Protein AF-A0A5T8GCL5-F1 (afdb_monomer_lite)

Secondary structure (DSSP, 8-state):
--TT--HHHHHHHHHHHHHHHHHHHHHHHT--HHHHHHHHHHHHHHHHHHHHHHIIIIIHHHHHHHHHHHHHHTT-TT--PPP--SSTTGGGHHHHHHHHHHHHHHHHT-

Organism: Salmonella enterica (NCBI:txid28901)

Foldseek 3Di:
DCVDDDPLNVVVVVLVVVLVVVLVVCVVPPVDDVVSVVVVVVSVVVVVVVNVCCVPPPVVLQVVVVVLVVVLVVVPLVDQDPQDDPDPSSVVRVVSNVVSVVVVVVVVVD

Structure (mmCIF, N/CA/C/O backbone):
data_AF-A0A5T8GCL5-F1
#
_entry.id   AF-A0A5T8GCL5-F1
#
loop_
_atom_site.group_PDB
_atom_site.id
_atom_site.type_symbol
_atom_site.label_atom_id
_atom_site.label_alt_id
_atom_site.label_comp_id
_atom_site.label_asym_id
_atom_site.label_entity_id
_atom_site.label_seq_id
_atom_site.pdbx_PDB_ins_code
_atom_site.Cartn_x
_atom_site.Cartn_y
_atom_site.Cartn_z
_atom_site.occupancy
_atom_site.B_iso_or_equiv
_atom_site.auth_seq_id
_atom_site.auth_comp_id
_atom_site.auth_asym_id
_atom_site.auth_atom_id
_atom_site.pdbx_PDB_model_num
ATOM 1 N N . MET A 1 1 ? -17.759 -9.839 -8.609 1.00 42.47 1 MET A N 1
ATOM 2 C CA . MET A 1 1 ? -17.729 -10.803 -7.485 1.00 42.47 1 MET A CA 1
ATOM 3 C C . MET A 1 1 ? -16.270 -11.100 -7.098 1.00 42.47 1 MET A C 1
ATOM 5 O O . MET A 1 1 ? -15.782 -12.191 -7.332 1.00 42.47 1 MET A O 1
ATOM 9 N N . LEU A 1 2 ? -15.550 -10.120 -6.532 1.00 44.41 2 LEU A N 1
ATOM 10 C CA . LEU A 1 2 ? -14.163 -10.253 -6.030 1.00 44.41 2 LEU A CA 1
ATOM 11 C C . LEU A 1 2 ? -14.193 -10.442 -4.505 1.00 44.41 2 LEU A C 1
ATOM 13 O O . LEU A 1 2 ? -13.652 -9.653 -3.741 1.00 44.41 2 LEU A O 1
ATOM 17 N N . ARG A 1 3 ? -14.948 -11.453 -4.065 1.00 49.56 3 ARG A N 1
ATOM 18 C CA . ARG A 1 3 ? -15.554 -11.514 -2.725 1.00 49.56 3 ARG A CA 1
ATOM 19 C C . ARG A 1 3 ? -14.557 -11.600 -1.557 1.00 49.56 3 ARG A C 1
ATOM 21 O O . ARG A 1 3 ? -14.973 -11.338 -0.444 1.00 49.56 3 ARG A O 1
ATOM 28 N N . ASN A 1 4 ? -13.276 -11.900 -1.800 1.00 57.56 4 ASN A N 1
ATOM 29 C CA . ASN A 1 4 ? -12.254 -12.076 -0.755 1.00 57.56 4 ASN A CA 1
ATOM 30 C C . ASN A 1 4 ? -10.858 -11.539 -1.142 1.00 57.56 4 ASN A C 1
ATOM 32 O O . ASN A 1 4 ? -9.858 -11.971 -0.571 1.00 57.56 4 ASN A O 1
ATOM 36 N N . ILE A 1 5 ? -10.741 -10.648 -2.134 1.00 61.69 5 ILE A N 1
ATOM 37 C CA . ILE A 1 5 ? -9.426 -10.085 -2.480 1.00 61.69 5 ILE A CA 1
ATOM 38 C C . ILE A 1 5 ? -9.147 -8.886 -1.576 1.00 61.69 5 ILE A C 1
ATOM 40 O O . ILE A 1 5 ? -9.842 -7.875 -1.627 1.00 61.69 5 ILE A O 1
ATOM 44 N N . SER A 1 6 ? -8.112 -9.018 -0.744 1.00 74.38 6 SER A N 1
ATOM 45 C CA . SER A 1 6 ? -7.562 -7.920 0.051 1.00 74.38 6 SER A CA 1
ATOM 46 C C . SER A 1 6 ? -7.248 -6.725 -0.849 1.00 74.38 6 SER A C 1
ATOM 48 O O . SER A 1 6 ? -6.655 -6.882 -1.919 1.00 74.38 6 SER A O 1
ATOM 50 N N . VAL A 1 7 ? -7.590 -5.519 -0.389 1.00 76.44 7 VAL A N 1
ATOM 51 C CA . VAL A 1 7 ? -7.273 -4.259 -1.083 1.00 76.44 7 VAL A CA 1
ATOM 52 C C . VAL A 1 7 ? -5.784 -4.191 -1.443 1.00 76.44 7 VAL A C 1
ATOM 54 O O . VAL A 1 7 ? -5.429 -3.743 -2.530 1.00 76.44 7 VAL A O 1
ATOM 57 N N . ARG A 1 8 ? -4.910 -4.733 -0.583 1.00 79.25 8 ARG A N 1
ATOM 58 C CA . ARG A 1 8 ? -3.470 -4.833 -0.847 1.00 79.25 8 ARG A CA 1
ATOM 59 C C . ARG A 1 8 ? -3.182 -5.678 -2.093 1.00 79.25 8 ARG A C 1
ATOM 61 O O . ARG A 1 8 ? -2.448 -5.235 -2.967 1.00 79.25 8 ARG A O 1
ATOM 68 N N . THR A 1 9 ? -3.772 -6.866 -2.199 1.00 81.06 9 THR A N 1
ATOM 69 C CA . THR A 1 9 ? -3.587 -7.765 -3.349 1.00 81.06 9 THR A CA 1
ATOM 70 C C . THR A 1 9 ? -4.107 -7.141 -4.642 1.00 81.06 9 THR A C 1
ATOM 72 O O . THR A 1 9 ? -3.453 -7.251 -5.674 1.00 81.06 9 THR A O 1
ATOM 75 N N . CYS A 1 10 ? -5.239 -6.432 -4.584 1.00 83.50 10 CYS A N 1
ATOM 76 C CA . CYS A 1 10 ? -5.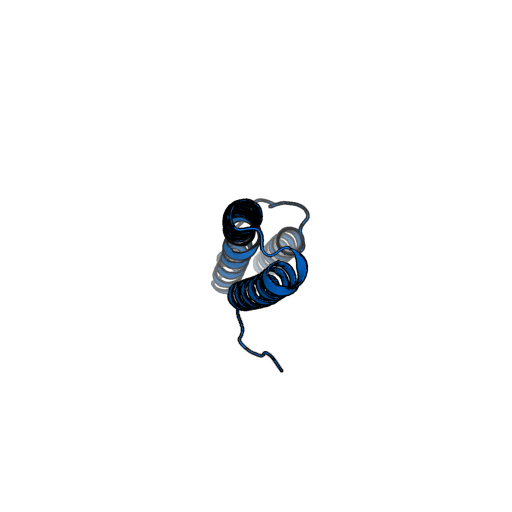783 -5.717 -5.738 1.00 83.50 10 CYS A CA 1
ATOM 77 C C . CYS A 1 10 ? -4.824 -4.626 -6.242 1.00 83.50 10 CYS A C 1
ATOM 79 O O . CYS A 1 10 ? -4.578 -4.529 -7.442 1.00 83.50 10 CYS A O 1
ATOM 81 N N . ILE A 1 11 ? -4.261 -3.826 -5.332 1.00 85.50 11 ILE A N 1
ATOM 82 C CA . ILE A 1 11 ? -3.334 -2.743 -5.686 1.00 85.50 11 ILE A CA 1
ATOM 83 C C . ILE A 1 11 ? -2.019 -3.298 -6.232 1.00 85.50 11 ILE A C 1
ATOM 85 O O . ILE A 1 11 ? -1.516 -2.776 -7.219 1.00 85.50 11 ILE A O 1
ATOM 89 N N . ILE A 1 12 ? -1.482 -4.372 -5.644 1.00 86.44 12 ILE A N 1
ATOM 90 C CA . ILE A 1 12 ? -0.269 -5.027 -6.159 1.00 86.44 12 ILE A CA 1
ATOM 91 C C . ILE A 1 12 ? -0.505 -5.551 -7.573 1.00 86.44 12 ILE A C 1
ATOM 93 O O . ILE A 1 12 ? 0.325 -5.330 -8.447 1.00 86.44 12 ILE A O 1
ATOM 97 N N . LEU A 1 13 ? -1.637 -6.215 -7.814 1.00 88.94 13 LEU A N 1
ATOM 98 C CA . LEU A 1 13 ? -1.969 -6.731 -9.139 1.00 88.94 13 LEU A CA 1
ATOM 99 C C . LEU A 1 13 ? -2.092 -5.593 -10.161 1.00 88.94 13 LEU A C 1
ATOM 101 O O . LEU A 1 13 ? -1.515 -5.676 -11.240 1.00 88.94 13 LEU A O 1
ATOM 105 N N . PHE A 1 14 ? -2.780 -4.507 -9.797 1.00 88.31 14 PHE A N 1
ATOM 106 C CA . PHE A 1 14 ? -2.881 -3.312 -10.634 1.00 88.31 14 PHE A CA 1
ATOM 107 C C . PHE A 1 14 ? -1.505 -2.715 -10.952 1.00 88.31 14 PHE A C 1
ATOM 109 O O . PHE A 1 14 ? -1.225 -2.408 -12.108 1.00 88.31 14 PHE A O 1
ATOM 116 N N . MET A 1 15 ? -0.636 -2.601 -9.945 1.00 90.06 15 MET A N 1
ATOM 117 C CA . MET A 1 15 ? 0.736 -2.129 -10.107 1.00 90.06 15 MET A CA 1
ATOM 118 C C . MET A 1 15 ? 1.495 -3.027 -11.090 1.00 90.06 15 MET A C 1
ATOM 120 O O . MET A 1 15 ? 1.952 -2.534 -12.115 1.00 90.06 15 MET A O 1
ATOM 124 N N . VAL A 1 16 ? 1.535 -4.343 -10.870 1.00 91.19 16 VAL A N 1
ATOM 125 C CA . VAL A 1 16 ? 2.216 -5.289 -11.772 1.00 91.19 16 VAL A CA 1
ATOM 126 C C . VAL A 1 16 ? 1.687 -5.191 -13.206 1.00 91.19 16 VAL A C 1
ATOM 128 O O . VAL A 1 16 ? 2.475 -5.155 -14.147 1.00 91.19 16 VAL A O 1
ATOM 131 N N . CYS A 1 17 ? 0.371 -5.089 -13.401 1.00 92.88 17 CYS A N 1
ATOM 132 C CA . CYS A 1 17 ? -0.199 -4.893 -14.734 1.00 92.88 17 CYS A CA 1
ATOM 133 C C . CYS A 1 17 ? 0.251 -3.569 -15.372 1.00 92.88 17 CYS A C 1
ATOM 135 O O . CYS A 1 17 ? 0.609 -3.556 -16.548 1.00 92.88 17 CYS A O 1
ATOM 137 N N . ALA A 1 18 ? 0.257 -2.470 -14.612 1.00 90.94 18 ALA A N 1
ATOM 138 C CA . ALA A 1 18 ? 0.724 -1.171 -15.091 1.00 90.94 18 ALA A CA 1
ATOM 139 C C . ALA A 1 18 ? 2.220 -1.196 -15.439 1.00 90.94 18 ALA A C 1
ATOM 141 O O . ALA A 1 18 ? 2.610 -0.655 -16.467 1.00 90.94 18 ALA A O 1
ATOM 142 N N . PHE A 1 19 ? 3.032 -1.870 -14.623 1.00 92.69 19 PHE A N 1
ATOM 143 C CA . PHE A 1 19 ? 4.457 -2.069 -14.862 1.00 92.69 19 PHE A CA 1
ATOM 144 C C . PHE A 1 19 ? 4.707 -2.771 -16.198 1.00 92.69 19 PHE A C 1
ATOM 146 O O . PHE A 1 19 ? 5.395 -2.231 -17.056 1.00 92.69 19 PHE A O 1
ATOM 153 N N . LEU A 1 20 ? 4.071 -3.928 -16.414 1.00 92.88 20 LEU A N 1
ATOM 154 C CA . LEU A 1 20 ? 4.219 -4.697 -17.652 1.00 92.88 20 LEU A CA 1
ATOM 155 C C . LEU A 1 20 ? 3.769 -3.902 -18.885 1.00 92.88 20 LEU A C 1
ATOM 157 O O . LEU A 1 20 ? 4.413 -3.977 -19.930 1.00 92.88 20 LEU A O 1
ATOM 161 N N . LEU A 1 21 ? 2.680 -3.134 -18.771 1.00 92.81 21 LEU A N 1
ATOM 162 C CA . LEU A 1 21 ? 2.195 -2.277 -19.855 1.00 92.81 21 LEU A CA 1
ATOM 163 C C . LEU A 1 21 ? 3.196 -1.174 -20.208 1.00 92.81 21 LEU A C 1
ATOM 165 O O . LEU A 1 21 ? 3.490 -0.980 -21.387 1.00 92.81 21 LEU A O 1
ATOM 169 N N . VAL A 1 22 ? 3.712 -0.467 -19.200 1.00 90.88 22 VAL A N 1
ATOM 170 C CA . VAL A 1 22 ? 4.676 0.624 -19.393 1.00 90.88 22 VAL A CA 1
ATOM 171 C C . VAL A 1 22 ? 5.982 0.088 -19.971 1.00 90.88 22 VAL A C 1
ATOM 173 O O . VAL A 1 22 ? 6.441 0.621 -20.978 1.00 90.88 22 VAL A O 1
ATOM 176 N N . ASP A 1 23 ? 6.525 -1.001 -19.426 1.00 90.56 23 ASP A N 1
ATOM 177 C CA . ASP A 1 23 ? 7.765 -1.610 -19.917 1.00 90.56 23 ASP A CA 1
ATOM 178 C C . ASP A 1 23 ? 7.622 -2.118 -21.358 1.00 90.56 23 ASP A C 1
ATOM 180 O O . ASP A 1 23 ? 8.488 -1.860 -22.194 1.00 90.56 23 ASP A O 1
ATOM 184 N N . THR A 1 24 ? 6.504 -2.775 -21.697 1.00 90.50 24 THR A N 1
ATOM 185 C CA . THR A 1 24 ? 6.250 -3.239 -23.075 1.00 90.50 24 THR A CA 1
ATOM 186 C C . THR A 1 24 ? 6.197 -2.062 -24.051 1.00 90.50 24 THR A C 1
ATOM 188 O O . THR A 1 24 ? 6.769 -2.124 -25.139 1.00 90.50 24 THR A O 1
ATOM 191 N N . LEU A 1 25 ? 5.539 -0.968 -23.658 1.00 90.62 25 LEU A N 1
ATOM 192 C CA . LEU A 1 25 ? 5.436 0.240 -24.475 1.00 90.62 25 LEU A CA 1
ATOM 193 C C . LEU A 1 25 ? 6.794 0.939 -24.627 1.00 90.62 25 LEU A C 1
ATOM 195 O O . LEU A 1 25 ? 7.131 1.417 -25.710 1.00 90.62 25 LEU A O 1
ATOM 199 N N . GLN A 1 26 ? 7.596 0.953 -23.566 1.00 89.62 26 GLN A N 1
ATOM 200 C CA . GLN A 1 26 ? 8.920 1.561 -23.551 1.00 89.62 26 GLN A CA 1
ATOM 201 C C . GLN A 1 26 ? 9.920 0.775 -24.409 1.00 89.62 26 GLN A C 1
ATOM 203 O O . GLN A 1 26 ? 10.672 1.382 -25.172 1.00 89.62 26 GLN A O 1
ATOM 208 N N . ILE A 1 27 ? 9.873 -0.560 -24.367 1.00 88.38 27 ILE A N 1
ATOM 209 C CA . ILE A 1 27 ? 10.656 -1.428 -25.258 1.00 88.38 27 ILE A CA 1
ATOM 210 C C . ILE A 1 27 ? 10.237 -1.220 -26.720 1.00 88.38 27 ILE A C 1
ATOM 212 O O . ILE A 1 27 ? 11.102 -1.123 -27.583 1.00 88.38 27 ILE A O 1
ATOM 216 N N . ALA A 1 28 ? 8.935 -1.091 -27.002 1.00 89.38 28 ALA A N 1
ATOM 217 C CA . ALA A 1 28 ? 8.437 -0.900 -28.364 1.00 89.38 28 ALA A CA 1
ATOM 218 C C . ALA A 1 28 ? 8.837 0.453 -28.990 1.00 89.38 28 ALA A C 1
ATOM 220 O O . ALA A 1 28 ? 9.091 0.510 -30.192 1.00 89.38 28 ALA A O 1
ATOM 221 N N . PHE A 1 29 ? 8.888 1.536 -28.201 1.00 87.00 29 PHE A N 1
ATOM 222 C CA . PHE A 1 29 ? 9.127 2.896 -28.711 1.00 87.00 29 PHE A CA 1
ATOM 223 C C . PHE A 1 29 ? 10.554 3.417 -28.522 1.00 87.00 29 PHE A C 1
ATOM 225 O O . PHE A 1 29 ? 11.083 4.053 -29.430 1.00 87.00 29 PHE A O 1
ATOM 232 N N . LEU A 1 30 ? 11.161 3.219 -27.348 1.00 79.44 30 LEU A N 1
ATOM 233 C CA . LEU A 1 30 ? 12.375 3.948 -26.969 1.00 79.44 30 LEU A CA 1
ATOM 234 C C . LEU A 1 30 ? 13.668 3.200 -27.301 1.00 79.44 30 LEU A C 1
ATOM 236 O O . LEU A 1 30 ? 14.666 3.865 -27.540 1.00 79.44 30 LEU A O 1
ATOM 240 N N . HIS A 1 31 ? 13.669 1.859 -27.310 1.00 78.44 31 HIS A N 1
ATOM 241 C CA . HIS A 1 31 ? 14.851 0.997 -27.539 1.00 78.44 31 HIS A CA 1
ATOM 242 C C . HIS A 1 31 ? 16.143 1.407 -26.783 1.00 78.44 31 HIS A C 1
ATOM 244 O O . HIS A 1 31 ? 17.229 0.936 -27.117 1.00 78.44 31 HIS A O 1
ATOM 250 N N . ASP A 1 32 ? 16.042 2.253 -25.753 1.00 85.94 32 ASP A N 1
ATOM 251 C CA . ASP A 1 32 ? 17.172 2.828 -25.028 1.00 85.94 32 ASP A CA 1
ATOM 252 C C . ASP A 1 32 ? 17.216 2.283 -23.591 1.00 85.94 32 ASP A C 1
ATOM 254 O O . ASP A 1 32 ? 16.330 2.534 -22.764 1.00 85.94 32 ASP A O 1
ATOM 258 N N . LEU A 1 33 ? 18.254 1.494 -23.303 1.00 84.88 33 LEU A N 1
ATOM 259 C CA . LEU A 1 33 ? 18.441 0.772 -22.041 1.00 84.88 33 LEU A CA 1
ATOM 260 C C . LEU A 1 33 ? 18.589 1.677 -20.799 1.00 84.88 33 LEU A C 1
ATOM 262 O O . LEU A 1 33 ? 17.926 1.395 -19.799 1.00 84.88 33 LEU A O 1
ATOM 266 N N . PRO A 1 34 ? 19.405 2.751 -20.788 1.00 89.31 34 PRO A N 1
ATOM 267 C CA . PRO A 1 34 ? 19.505 3.662 -19.642 1.00 89.31 34 PRO A CA 1
ATOM 268 C C . PRO A 1 34 ? 18.171 4.301 -19.234 1.00 89.31 34 PRO A C 1
ATOM 270 O O . PRO A 1 34 ? 17.906 4.453 -18.036 1.00 89.31 34 PRO A O 1
ATOM 273 N N . ILE A 1 35 ? 17.309 4.647 -20.197 1.00 87.81 35 ILE A N 1
ATOM 274 C CA . ILE A 1 35 ? 15.995 5.236 -19.896 1.00 87.81 35 ILE A CA 1
ATOM 275 C C . ILE A 1 35 ? 15.069 4.178 -19.279 1.00 87.81 35 ILE A C 1
ATOM 277 O O . ILE A 1 35 ? 14.395 4.463 -18.287 1.00 87.81 35 ILE A O 1
ATOM 281 N N . LEU A 1 36 ? 15.095 2.944 -19.796 1.00 88.88 36 LEU A N 1
ATOM 282 C CA . LEU A 1 36 ? 14.344 1.815 -19.238 1.00 88.88 36 LEU A CA 1
ATOM 283 C C . LEU A 1 36 ? 14.721 1.551 -17.770 1.00 88.88 36 LEU A C 1
ATOM 285 O O . LEU A 1 36 ? 13.839 1.454 -16.915 1.00 88.88 36 LEU A O 1
ATOM 289 N N . ILE A 1 37 ? 16.024 1.507 -17.461 1.00 89.44 37 ILE A N 1
ATOM 290 C CA . ILE A 1 37 ? 16.531 1.284 -16.096 1.00 89.44 37 ILE A CA 1
ATOM 291 C C . ILE A 1 37 ? 16.084 2.412 -15.156 1.00 89.44 37 ILE A C 1
ATOM 293 O O . ILE A 1 37 ? 15.624 2.151 -14.045 1.00 89.44 37 ILE A O 1
ATOM 297 N N . THR A 1 38 ? 16.172 3.667 -15.601 1.00 91.25 38 THR A N 1
ATOM 298 C CA . THR A 1 38 ? 15.798 4.828 -14.779 1.00 91.25 38 THR A CA 1
ATOM 299 C C . THR A 1 38 ? 14.303 4.825 -14.447 1.00 91.25 38 THR A C 1
ATOM 301 O O . THR A 1 38 ? 13.927 5.005 -13.286 1.00 91.25 38 THR A O 1
ATOM 304 N N . CYS A 1 39 ? 13.441 4.553 -15.432 1.00 90.69 39 CYS A N 1
ATOM 305 C CA . CYS A 1 39 ? 11.996 4.428 -15.220 1.00 90.69 39 CYS A CA 1
ATOM 306 C C . CYS A 1 39 ? 11.652 3.284 -14.259 1.00 90.69 39 CYS A C 1
ATOM 308 O O . CYS A 1 39 ? 10.832 3.467 -13.359 1.00 90.69 39 CYS A O 1
ATOM 310 N N . ASN A 1 40 ? 12.331 2.144 -14.391 1.00 90.94 40 ASN A N 1
ATOM 311 C CA . ASN A 1 40 ? 12.171 0.992 -13.508 1.00 90.94 40 ASN A CA 1
ATOM 312 C C . ASN A 1 40 ? 12.516 1.314 -12.042 1.00 90.94 40 ASN A C 1
ATOM 314 O O . ASN A 1 40 ? 11.785 0.928 -11.129 1.00 90.94 40 ASN A O 1
ATOM 318 N N . ILE A 1 41 ? 13.589 2.074 -11.800 1.00 93.12 41 ILE A N 1
ATOM 319 C CA . ILE A 1 41 ? 13.972 2.508 -10.447 1.00 93.12 41 ILE A CA 1
ATOM 320 C C . ILE A 1 41 ? 12.904 3.431 -9.847 1.00 93.12 41 ILE A C 1
ATOM 322 O O . ILE A 1 41 ? 12.485 3.233 -8.704 1.00 93.12 41 ILE A O 1
ATOM 326 N N . ILE A 1 42 ? 12.429 4.417 -10.614 1.00 93.75 42 ILE A N 1
ATOM 327 C CA . ILE A 1 42 ? 11.368 5.339 -10.171 1.00 93.75 42 ILE A CA 1
ATOM 328 C C . ILE A 1 42 ? 10.090 4.562 -9.842 1.00 93.75 42 ILE A C 1
ATOM 330 O O . ILE A 1 42 ? 9.439 4.820 -8.823 1.00 93.75 42 ILE A O 1
ATOM 334 N N . TYR A 1 43 ? 9.748 3.587 -10.683 1.00 93.38 43 TYR A N 1
ATOM 335 C CA . TYR A 1 43 ? 8.598 2.723 -10.480 1.00 93.38 43 TYR A CA 1
ATOM 336 C C . TYR A 1 43 ? 8.720 1.909 -9.184 1.00 93.38 43 TYR A C 1
ATOM 338 O O . TYR A 1 43 ? 7.793 1.898 -8.373 1.00 93.38 43 TYR A O 1
ATOM 346 N N . LEU A 1 44 ? 9.881 1.295 -8.935 1.00 91.81 44 LEU A N 1
ATOM 347 C CA . LEU A 1 44 ? 10.140 0.519 -7.722 1.00 91.81 44 LEU A CA 1
ATOM 348 C C . LEU A 1 44 ? 10.001 1.372 -6.454 1.00 91.81 44 LEU A C 1
ATOM 350 O O . LEU A 1 44 ? 9.339 0.962 -5.500 1.00 91.81 44 LEU A O 1
ATOM 354 N N . ILE A 1 45 ? 10.580 2.576 -6.452 1.00 94.38 45 ILE A N 1
ATOM 355 C CA . ILE A 1 45 ? 10.457 3.522 -5.333 1.00 94.38 45 ILE A CA 1
ATOM 356 C C . ILE A 1 45 ? 8.983 3.880 -5.107 1.00 94.38 45 ILE A C 1
ATOM 358 O O . ILE A 1 45 ? 8.491 3.804 -3.981 1.00 94.38 45 ILE A O 1
ATOM 362 N N . SER A 1 46 ? 8.253 4.200 -6.176 1.00 90.88 46 SER A N 1
ATOM 363 C CA . SER A 1 46 ? 6.826 4.534 -6.104 1.00 90.88 46 SER A CA 1
ATOM 364 C C . SER A 1 46 ? 5.994 3.377 -5.536 1.00 90.88 46 SER A C 1
ATOM 366 O O . SER A 1 46 ? 5.132 3.595 -4.683 1.00 90.88 46 SER A O 1
ATOM 368 N N . ALA A 1 47 ? 6.290 2.139 -5.940 1.00 90.50 47 ALA A N 1
ATOM 369 C CA . ALA A 1 47 ? 5.629 0.944 -5.426 1.00 90.50 47 ALA A CA 1
ATOM 370 C C . ALA A 1 47 ? 5.891 0.730 -3.923 1.00 90.50 47 ALA A C 1
ATOM 372 O O . ALA A 1 47 ? 4.963 0.400 -3.179 1.00 90.50 47 ALA A O 1
ATOM 373 N N . LEU A 1 48 ? 7.121 0.967 -3.451 1.00 89.88 48 LEU A N 1
ATOM 374 C CA . LEU A 1 48 ? 7.469 0.881 -2.027 1.00 89.88 48 LEU A CA 1
ATOM 375 C C . LEU A 1 48 ? 6.752 1.948 -1.190 1.00 89.88 48 LEU A C 1
ATOM 377 O O . LEU A 1 48 ? 6.192 1.626 -0.139 1.00 89.88 48 LEU A O 1
ATOM 381 N N . LEU A 1 49 ? 6.718 3.200 -1.661 1.00 89.31 49 LEU A N 1
ATOM 382 C CA . LEU A 1 49 ? 5.986 4.278 -0.987 1.00 89.31 49 LEU A CA 1
ATOM 383 C C . LEU A 1 49 ? 4.492 3.957 -0.896 1.00 89.31 49 LEU A C 1
ATOM 385 O O . LEU A 1 49 ? 3.883 4.126 0.163 1.00 89.31 49 LEU A O 1
ATOM 389 N N . LEU A 1 50 ? 3.903 3.450 -1.980 1.00 88.00 50 LEU A N 1
ATOM 390 C CA . LEU A 1 50 ? 2.497 3.065 -2.001 1.00 88.00 50 LEU A CA 1
ATOM 391 C C . LEU A 1 50 ? 2.214 1.906 -1.039 1.00 88.00 50 LEU A C 1
ATOM 393 O O . LEU A 1 50 ? 1.230 1.941 -0.300 1.00 88.00 50 LEU A O 1
ATOM 397 N N . TRP A 1 51 ? 3.084 0.896 -0.998 1.00 85.31 51 TRP A N 1
ATOM 398 C CA . TRP A 1 51 ? 2.968 -0.202 -0.040 1.00 85.31 51 TRP A CA 1
ATOM 399 C C . TRP A 1 51 ? 2.977 0.301 1.407 1.00 85.31 51 TRP A C 1
ATOM 401 O O . TRP A 1 51 ? 2.138 -0.109 2.221 1.00 85.31 51 TRP A O 1
ATOM 411 N N . TRP A 1 52 ? 3.918 1.193 1.727 1.00 84.69 52 TRP A N 1
ATOM 412 C CA . TRP A 1 52 ? 4.023 1.804 3.049 1.00 84.69 52 TRP A CA 1
ATOM 413 C C . TRP A 1 52 ? 2.747 2.571 3.396 1.00 84.69 52 TRP A C 1
ATOM 415 O O . TRP A 1 52 ? 2.141 2.330 4.442 1.00 84.69 52 TRP A O 1
ATOM 425 N N . TYR A 1 53 ? 2.285 3.423 2.478 1.00 84.00 53 TYR A N 1
ATOM 426 C CA . TYR A 1 53 ? 1.057 4.194 2.630 1.00 84.00 53 TYR A CA 1
ATOM 427 C C . TYR A 1 53 ? -0.148 3.294 2.926 1.00 84.00 53 TYR A C 1
ATOM 429 O O . TYR A 1 53 ? -0.839 3.490 3.924 1.00 84.00 53 TYR A O 1
ATOM 437 N N . MET A 1 54 ? -0.363 2.249 2.125 1.00 81.62 54 MET A N 1
ATOM 438 C CA . MET A 1 54 ? -1.481 1.321 2.320 1.00 81.62 54 MET A CA 1
ATOM 439 C C . MET A 1 54 ? -1.403 0.581 3.659 1.00 81.62 54 MET A C 1
ATOM 441 O O . MET A 1 54 ? -2.427 0.311 4.288 1.00 81.62 54 MET A O 1
ATOM 445 N N . THR A 1 55 ? -0.197 0.252 4.120 1.00 79.62 55 THR A N 1
ATOM 446 C CA . THR A 1 55 ? -0.004 -0.447 5.395 1.00 79.62 55 THR A CA 1
ATOM 447 C C . THR A 1 55 ? -0.340 0.462 6.573 1.00 79.62 55 THR A C 1
ATOM 449 O O . THR A 1 55 ? -1.164 0.091 7.409 1.00 79.62 55 THR A O 1
ATOM 452 N N . CYS A 1 56 ? 0.234 1.665 6.611 1.00 77.06 56 CYS A N 1
ATOM 453 C CA . CYS A 1 56 ? 0.051 2.599 7.719 1.00 77.06 56 CYS A CA 1
ATOM 454 C C . CYS A 1 56 ? -1.342 3.237 7.748 1.00 77.06 56 CYS A C 1
ATOM 456 O O . CYS A 1 56 ? -1.902 3.403 8.825 1.00 77.06 56 CYS A O 1
ATOM 458 N N . TYR A 1 57 ? -1.914 3.580 6.590 1.00 69.69 57 TYR A N 1
ATOM 459 C CA . TYR A 1 57 ? -3.146 4.376 6.523 1.00 69.69 57 TYR A CA 1
ATOM 460 C C . TYR A 1 57 ? -4.412 3.576 6.221 1.00 69.69 57 TYR A C 1
ATOM 462 O O . TYR A 1 57 ? -5.503 4.112 6.416 1.00 69.69 57 TYR A O 1
ATOM 470 N N . LEU A 1 58 ? -4.299 2.326 5.758 1.00 72.94 58 LEU A N 1
ATOM 471 C CA . LEU A 1 58 ? -5.460 1.472 5.498 1.00 72.94 58 LEU A CA 1
ATOM 472 C C . LEU A 1 58 ? -5.497 0.260 6.433 1.00 72.94 58 LEU A C 1
ATOM 474 O O . LEU A 1 58 ? -6.474 0.072 7.147 1.00 72.94 58 LEU A O 1
ATOM 478 N N . VAL A 1 59 ? -4.436 -0.554 6.459 1.00 73.94 59 VAL A N 1
ATOM 479 C CA . VAL A 1 59 ? -4.452 -1.840 7.184 1.00 73.94 59 VAL A CA 1
ATOM 480 C C . VAL A 1 59 ? -4.455 -1.647 8.700 1.00 73.94 59 VAL A C 1
ATOM 482 O O . VAL A 1 59 ? -5.285 -2.243 9.384 1.00 73.94 59 VAL A O 1
ATOM 485 N N . VAL A 1 60 ? -3.551 -0.818 9.228 1.00 75.69 60 VAL A N 1
ATOM 486 C CA . VAL A 1 60 ? -3.459 -0.549 10.673 1.00 75.69 60 VAL A CA 1
ATOM 487 C C . VAL A 1 60 ? -4.769 0.021 11.239 1.00 75.69 60 VAL A C 1
ATOM 489 O O . VAL A 1 60 ? -5.323 -0.616 12.134 1.00 75.69 60 VAL A O 1
ATOM 492 N N . PRO A 1 61 ? -5.331 1.135 10.726 1.00 68.06 61 PRO A N 1
ATOM 493 C CA . PRO A 1 61 ? -6.547 1.710 11.301 1.00 68.06 61 PRO A CA 1
ATOM 494 C C . PRO A 1 61 ? -7.772 0.802 11.152 1.00 68.06 61 PRO A C 1
ATOM 496 O O . PRO A 1 61 ? -8.568 0.723 12.082 1.00 68.06 61 PRO A O 1
ATOM 499 N N . ILE A 1 62 ? -7.913 0.064 10.042 1.00 74.75 62 ILE A N 1
ATOM 500 C CA . ILE A 1 62 ? -9.019 -0.897 9.881 1.00 74.75 62 ILE A CA 1
ATOM 501 C C . ILE A 1 62 ? -8.934 -2.020 10.922 1.00 74.75 62 ILE A C 1
ATOM 503 O O . ILE A 1 62 ? -9.954 -2.405 11.492 1.00 74.75 62 ILE A O 1
ATOM 507 N N . ASN A 1 63 ? -7.736 -2.539 11.200 1.00 73.50 63 ASN A N 1
ATOM 508 C CA . ASN A 1 63 ? -7.561 -3.571 12.221 1.00 73.50 63 ASN A CA 1
ATOM 509 C C . ASN A 1 63 ? -7.816 -3.035 13.633 1.00 73.50 63 ASN A C 1
ATOM 511 O O . ASN A 1 63 ? -8.421 -3.740 14.440 1.00 73.50 63 ASN A O 1
ATOM 515 N N . THR A 1 64 ? -7.409 -1.796 13.920 1.00 71.75 64 THR A N 1
ATOM 516 C CA . THR A 1 64 ? -7.735 -1.122 15.184 1.00 71.75 64 THR A CA 1
ATOM 517 C C . THR A 1 64 ? -9.248 -0.989 15.347 1.00 71.75 64 THR A C 1
ATOM 519 O O . THR A 1 64 ? -9.786 -1.393 16.371 1.00 71.75 64 THR A O 1
ATOM 522 N N . VAL A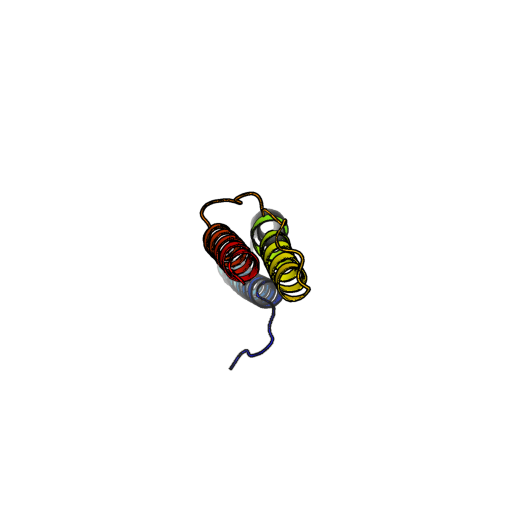 1 65 ? -9.946 -0.532 14.303 1.00 70.56 65 VAL A N 1
ATOM 523 C CA . VAL A 1 65 ? -11.412 -0.436 14.272 1.00 70.56 65 VAL A CA 1
ATOM 524 C C . VAL A 1 65 ? -12.076 -1.795 14.523 1.00 70.56 65 VAL A C 1
ATOM 526 O O . VAL A 1 65 ? -12.959 -1.896 15.372 1.00 70.56 65 VAL A O 1
ATOM 529 N N . LYS A 1 66 ? -11.637 -2.857 13.834 1.00 71.69 66 LYS A N 1
ATOM 530 C CA . LYS A 1 66 ? -12.172 -4.217 14.021 1.00 71.69 66 LYS A CA 1
ATOM 531 C C . LYS A 1 66 ? -12.015 -4.694 15.465 1.00 71.69 66 LYS A C 1
ATOM 533 O O . LYS A 1 66 ? -12.970 -5.206 16.040 1.00 71.69 66 LYS A O 1
ATOM 538 N N . LYS A 1 67 ? -10.826 -4.505 16.043 1.00 75.62 67 LYS A N 1
ATOM 539 C CA . LYS A 1 67 ? -10.528 -4.916 17.418 1.00 75.62 67 LYS A CA 1
ATOM 540 C C . LYS A 1 67 ? -11.418 -4.189 18.427 1.00 75.62 67 LYS A C 1
ATOM 542 O O . LYS A 1 67 ? -11.962 -4.821 19.321 1.00 75.62 67 LYS A O 1
ATOM 547 N N . SER A 1 68 ? -11.624 -2.887 18.255 1.00 66.69 68 SER A N 1
ATOM 548 C CA . SER A 1 68 ? -12.469 -2.119 19.169 1.00 66.69 68 SER A CA 1
ATOM 549 C C . SER A 1 68 ? -13.946 -2.505 19.087 1.00 66.69 68 SER A C 1
ATOM 551 O O . SER A 1 68 ? -14.612 -2.533 20.114 1.00 66.69 68 SER A O 1
ATOM 553 N N . ILE A 1 69 ? -14.462 -2.876 17.909 1.00 69.56 69 ILE A N 1
ATOM 554 C CA . ILE A 1 69 ? -15.824 -3.430 17.793 1.00 69.56 69 ILE A CA 1
ATOM 555 C C . ILE A 1 69 ? -15.934 -4.768 18.540 1.00 69.56 69 ILE A C 1
ATOM 557 O O . ILE A 1 69 ? -16.920 -4.996 19.237 1.00 69.56 69 ILE A O 1
ATOM 561 N N . GLU A 1 70 ? -14.931 -5.645 18.417 1.00 73.69 70 GLU A N 1
ATOM 562 C CA . GLU A 1 70 ? -14.896 -6.931 19.131 1.00 73.69 70 GLU A CA 1
ATOM 563 C C . GLU A 1 70 ? -14.863 -6.740 20.655 1.00 73.69 70 GLU A C 1
ATOM 565 O O . GLU A 1 70 ? -15.562 -7.446 21.379 1.00 73.69 70 GLU A O 1
ATOM 570 N N . GLU A 1 71 ? -14.108 -5.759 21.149 1.00 71.19 71 GLU A N 1
ATOM 571 C CA . GLU A 1 71 ? -14.027 -5.469 22.581 1.00 71.19 71 GLU A CA 1
ATOM 572 C C . GLU A 1 71 ? -15.306 -4.801 23.132 1.00 71.19 71 GLU A C 1
ATOM 574 O O . GLU A 1 71 ? -15.744 -5.147 24.232 1.00 71.19 71 GLU A O 1
ATOM 579 N N . VAL A 1 72 ? -15.960 -3.921 22.359 1.00 66.88 72 VAL A N 1
ATOM 580 C CA . VAL A 1 72 ? -17.285 -3.369 22.710 1.00 66.88 72 VAL A CA 1
ATOM 581 C C . VAL A 1 72 ? -18.337 -4.482 22.755 1.00 66.88 72 VAL A C 1
ATOM 583 O O . VAL A 1 72 ? -19.111 -4.559 23.707 1.00 66.88 72 VAL A O 1
ATOM 586 N N . ALA A 1 73 ? -18.335 -5.398 21.779 1.00 67.25 73 ALA A N 1
ATOM 587 C CA . ALA A 1 73 ? -19.231 -6.557 21.768 1.00 67.25 73 ALA A CA 1
ATOM 588 C C . ALA A 1 73 ? -18.979 -7.524 22.942 1.00 67.25 73 ALA A C 1
ATOM 590 O O . ALA A 1 73 ? -19.903 -8.203 23.386 1.00 67.25 73 ALA A O 1
ATOM 591 N N . ALA A 1 74 ? -17.753 -7.563 23.472 1.00 73.62 74 ALA A N 1
ATOM 592 C CA . ALA A 1 74 ? -17.388 -8.336 24.659 1.00 73.62 74 ALA A CA 1
ATOM 593 C C . ALA A 1 74 ? -17.752 -7.644 25.992 1.00 73.62 74 ALA A C 1
ATOM 595 O O . ALA A 1 74 ? -17.466 -8.191 27.056 1.00 73.62 74 ALA A O 1
ATOM 596 N N . GLY A 1 75 ? -18.380 -6.462 25.954 1.00 65.56 75 GLY A N 1
ATOM 597 C CA . GLY A 1 75 ? -18.833 -5.739 27.145 1.00 65.56 75 GLY A CA 1
ATOM 598 C C . GLY A 1 75 ? -17.792 -4.802 27.760 1.00 65.56 75 GLY A C 1
ATOM 599 O O . GLY A 1 75 ? -17.989 -4.328 28.878 1.00 65.56 75 GLY A O 1
ATOM 600 N N . ASN A 1 76 ? -16.694 -4.500 27.059 1.00 66.31 76 ASN A N 1
ATOM 601 C CA . ASN A 1 76 ? -15.762 -3.457 27.480 1.00 66.31 76 ASN A CA 1
ATOM 602 C C . ASN A 1 76 ? -16.122 -2.125 26.803 1.00 66.31 76 ASN A C 1
ATOM 604 O O . ASN A 1 76 ? -15.705 -1.850 25.683 1.00 66.31 76 ASN A O 1
ATOM 608 N N . LEU A 1 77 ? -16.900 -1.285 27.488 1.00 63.72 77 LEU A N 1
ATOM 609 C CA . LEU A 1 77 ? -17.386 -0.008 26.939 1.00 63.72 77 LEU A CA 1
ATOM 610 C C . LEU A 1 77 ? -16.502 1.202 27.272 1.00 63.72 77 LEU A C 1
ATOM 612 O O . LEU A 1 77 ? -16.834 2.330 26.918 1.00 63.72 77 LEU A O 1
ATOM 616 N N . SER A 1 78 ? -15.364 0.981 27.936 1.00 61.03 78 SER A N 1
ATOM 617 C CA . SER A 1 78 ? -14.398 2.036 28.286 1.00 61.03 78 SER A CA 1
ATOM 618 C C . SER 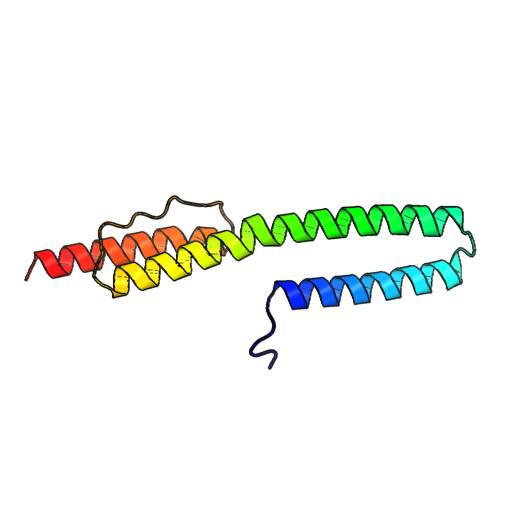A 1 78 ? -13.414 2.378 27.159 1.00 61.03 78 SER A C 1
ATOM 620 O O . SER A 1 78 ? -12.501 3.182 27.347 1.00 61.03 78 SER A O 1
ATOM 622 N N . ILE A 1 79 ? -13.568 1.757 25.989 1.00 60.72 79 ILE A N 1
ATOM 623 C CA . ILE A 1 79 ? -12.597 1.859 24.904 1.00 60.72 79 ILE A CA 1
ATOM 624 C C . ILE A 1 79 ? -12.873 3.108 24.085 1.00 60.72 79 ILE A C 1
ATOM 626 O O . ILE A 1 79 ? -13.885 3.215 23.399 1.00 60.72 79 ILE A O 1
ATOM 630 N N . HIS A 1 80 ? -11.924 4.036 24.138 1.00 59.28 80 HIS A N 1
ATOM 631 C CA . HIS A 1 80 ? -11.910 5.225 23.306 1.00 59.28 80 HIS A CA 1
ATOM 632 C C . HIS A 1 80 ? -10.833 5.074 22.233 1.00 59.28 80 HIS A C 1
ATOM 634 O O . HIS A 1 80 ? -9.640 4.978 22.535 1.00 59.28 80 HIS A O 1
ATOM 640 N N . ILE A 1 81 ? -11.250 5.028 20.970 1.00 62.06 81 ILE A N 1
ATOM 641 C CA . ILE A 1 81 ? -10.325 4.966 19.839 1.00 62.06 81 ILE A CA 1
ATOM 642 C C . ILE A 1 81 ? -9.916 6.398 19.496 1.00 62.06 81 ILE A C 1
ATOM 644 O O . ILE A 1 81 ? -10.773 7.235 19.211 1.00 62.06 81 ILE A O 1
ATOM 648 N N . SER A 1 82 ? -8.611 6.674 19.506 1.00 60.03 82 SER A N 1
ATOM 649 C CA . SER A 1 82 ? -8.071 7.963 19.064 1.00 60.03 82 SER A CA 1
ATOM 650 C C . SER A 1 82 ? -8.401 8.201 17.588 1.00 60.03 82 SER A C 1
ATOM 652 O O . SER A 1 82 ? -8.226 7.307 16.756 1.00 60.03 82 SER A O 1
ATOM 654 N N . GLU A 1 83 ? -8.891 9.398 17.262 1.00 65.56 83 GLU A N 1
ATOM 655 C CA . GLU A 1 83 ? -9.219 9.756 15.884 1.00 65.56 83 GLU A CA 1
ATOM 656 C C . GLU A 1 83 ? -7.978 9.700 14.985 1.00 65.56 83 GLU A C 1
ATOM 658 O O . GLU A 1 83 ? -6.920 10.248 15.297 1.00 65.56 83 GLU A O 1
ATOM 663 N N . PHE A 1 84 ? -8.117 9.039 13.836 1.00 60.69 84 PHE A N 1
ATOM 664 C CA . PHE A 1 84 ? -7.030 8.850 12.884 1.00 60.69 84 P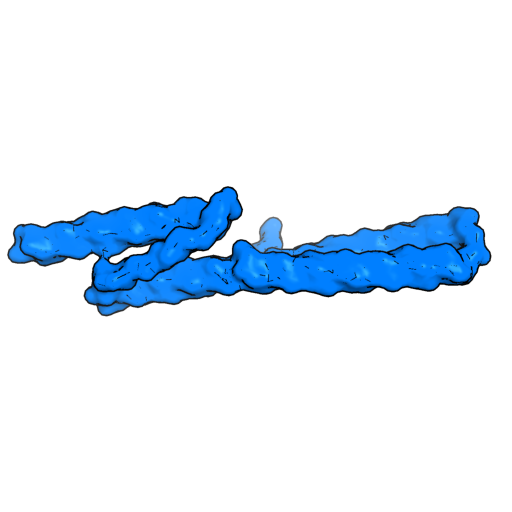HE A CA 1
ATOM 665 C C . PHE A 1 84 ? -7.412 9.373 11.501 1.00 60.69 84 PHE A C 1
ATOM 667 O O . PHE A 1 84 ? -8.082 8.683 10.738 1.00 60.69 84 PHE A O 1
ATOM 674 N N . GLY A 1 85 ? -6.907 10.556 11.146 1.00 62.72 85 GLY A N 1
ATOM 675 C CA . GLY A 1 85 ? -6.997 11.123 9.797 1.00 62.72 85 GLY A CA 1
ATOM 676 C C . GLY A 1 85 ? -8.425 11.366 9.278 1.00 62.72 85 GLY A C 1
ATOM 677 O O . GLY A 1 85 ? -9.419 10.959 9.864 1.00 62.72 85 GLY A O 1
ATOM 678 N N . ASN A 1 86 ? -8.540 12.025 8.123 1.00 74.31 86 ASN A N 1
ATOM 679 C CA . ASN A 1 86 ? -9.832 12.291 7.466 1.00 74.31 86 ASN A CA 1
ATOM 680 C C . ASN A 1 86 ? -10.088 11.353 6.266 1.00 74.31 86 ASN A C 1
ATOM 682 O O . ASN A 1 86 ? -10.734 11.720 5.285 1.00 74.31 86 ASN A O 1
ATOM 686 N N . ASN A 1 87 ? -9.511 10.148 6.294 1.00 72.75 87 ASN A N 1
ATOM 687 C CA . ASN A 1 87 ? -9.755 9.139 5.264 1.00 72.75 87 ASN A CA 1
ATOM 688 C C . ASN A 1 87 ? -11.008 8.314 5.606 1.00 72.75 87 ASN A C 1
ATOM 690 O O . ASN A 1 87 ? -11.590 8.454 6.681 1.00 72.75 87 ASN A O 1
ATOM 694 N N . CYS A 1 88 ? -11.445 7.448 4.689 1.00 70.25 88 CYS A N 1
ATOM 695 C CA . CYS A 1 88 ? -12.666 6.668 4.899 1.00 70.25 88 CYS A CA 1
ATOM 696 C C . CYS A 1 88 ? -12.608 5.812 6.176 1.00 70.25 88 CYS A C 1
ATOM 698 O O . CYS A 1 88 ? -13.607 5.746 6.877 1.00 70.25 88 CYS A O 1
ATOM 700 N N . ALA A 1 89 ? -11.456 5.217 6.513 1.00 70.94 89 ALA A N 1
ATOM 701 C CA . ALA A 1 89 ? -11.294 4.437 7.742 1.00 70.94 89 ALA A CA 1
ATOM 702 C C . ALA A 1 89 ? -11.314 5.327 8.999 1.00 70.94 89 ALA A C 1
ATOM 704 O O . ALA A 1 89 ? -11.950 4.975 9.987 1.00 70.94 89 ALA A O 1
ATOM 705 N N . GLY A 1 90 ? -10.689 6.504 8.937 1.00 70.19 90 GLY A N 1
ATOM 706 C CA . GLY A 1 90 ? -10.703 7.501 10.008 1.00 70.19 90 GLY A CA 1
ATOM 707 C C . GLY A 1 90 ? -12.101 7.991 10.361 1.00 70.19 90 GLY A C 1
ATOM 708 O O . GLY A 1 90 ? -12.460 8.082 11.530 1.00 70.19 90 GLY A O 1
ATOM 709 N N . ARG A 1 91 ? -12.940 8.205 9.343 1.00 77.69 91 ARG A N 1
ATOM 710 C CA . ARG A 1 91 ? -14.333 8.641 9.519 1.00 77.69 91 ARG A CA 1
ATOM 711 C C . ARG A 1 91 ? -15.242 7.591 10.169 1.00 77.69 91 ARG A C 1
ATOM 713 O O . ARG A 1 91 ? -16.321 7.958 10.623 1.00 77.69 91 ARG A O 1
ATOM 720 N N . LEU A 1 92 ? -14.839 6.316 10.231 1.00 72.81 92 LEU A N 1
ATOM 721 C CA . LEU A 1 92 ? -15.593 5.280 10.954 1.00 72.81 92 LEU A CA 1
ATOM 722 C C . LEU A 1 92 ? -15.385 5.349 12.476 1.00 72.81 92 LEU A C 1
ATOM 724 O O . LEU A 1 92 ? -16.271 4.944 13.225 1.00 72.81 92 LEU A O 1
ATOM 728 N N . ILE A 1 93 ? -14.246 5.873 12.935 1.00 72.12 93 ILE A N 1
ATOM 729 C CA . ILE A 1 93 ? -13.863 5.935 14.354 1.00 72.12 93 ILE A CA 1
ATOM 730 C C . ILE A 1 93 ? -14.879 6.703 15.225 1.00 72.12 93 ILE A C 1
ATOM 732 O O . ILE A 1 93 ? -15.347 6.124 16.209 1.00 72.12 93 ILE A O 1
ATOM 736 N N . PRO A 1 94 ? -15.296 7.941 14.883 1.00 75.00 94 PRO A N 1
ATOM 737 C CA . PRO A 1 94 ? -16.259 8.681 15.704 1.00 75.00 94 PRO A CA 1
ATOM 738 C C . PRO A 1 94 ? -17.624 7.984 15.798 1.00 75.00 94 PRO A C 1
ATOM 740 O O . PRO A 1 94 ? -18.274 8.037 16.841 1.00 75.00 94 PRO A O 1
ATOM 743 N N . GLY A 1 95 ? -18.041 7.267 14.747 1.00 76.00 95 GLY A N 1
ATOM 744 C CA . GLY A 1 95 ? -19.272 6.472 14.771 1.00 76.00 95 GLY A CA 1
ATOM 745 C C . GLY A 1 95 ? -19.222 5.318 15.779 1.00 76.00 95 GLY A C 1
ATOM 746 O O . GLY A 1 95 ? -20.215 5.050 16.451 1.00 76.00 95 GLY A O 1
ATOM 747 N N . ILE A 1 96 ? -18.066 4.665 15.929 1.00 76.31 96 ILE A N 1
ATOM 748 C CA . ILE A 1 96 ? -17.878 3.568 16.893 1.00 76.31 96 ILE A CA 1
ATOM 749 C C . ILE A 1 96 ? -17.817 4.098 18.326 1.00 76.31 96 ILE A C 1
ATOM 751 O O . ILE A 1 96 ? -18.453 3.518 19.205 1.00 76.31 96 ILE A O 1
ATOM 755 N N . ASN A 1 97 ? -17.118 5.213 18.557 1.00 74.38 97 ASN A N 1
ATOM 756 C CA . ASN A 1 97 ? -17.073 5.850 19.876 1.00 74.38 97 ASN A CA 1
ATOM 757 C C . ASN A 1 97 ? -18.487 6.254 20.337 1.00 74.38 97 ASN A C 1
ATOM 759 O O . ASN A 1 97 ? -18.881 5.921 21.452 1.00 74.38 97 ASN A O 1
ATOM 763 N N . SER A 1 98 ? -19.289 6.862 19.452 1.00 78.62 98 SER A N 1
ATOM 764 C CA . SER A 1 98 ? -20.684 7.207 19.758 1.00 78.62 98 SER A CA 1
ATOM 765 C C . SER A 1 98 ? -21.547 5.971 20.046 1.00 78.62 98 SER A C 1
ATOM 767 O O . SER A 1 98 ? -22.358 5.985 20.970 1.00 78.62 98 SER A O 1
ATOM 769 N N . LEU A 1 99 ? -21.364 4.873 19.301 1.00 78.56 99 LEU A N 1
ATOM 770 C CA . LEU A 1 99 ? -22.083 3.622 19.557 1.00 78.56 99 LEU A CA 1
ATOM 771 C C . LEU A 1 99 ? -21.746 3.042 20.941 1.00 78.56 99 LEU A C 1
ATOM 773 O O . LEU A 1 99 ? -22.656 2.648 21.667 1.00 78.56 99 LEU A O 1
ATOM 777 N N . SER A 1 100 ? -20.464 3.020 21.316 1.00 73.44 100 SER A N 1
ATOM 778 C CA . SER A 1 100 ? -20.022 2.549 22.636 1.00 73.44 100 SER A CA 1
ATOM 779 C C . SER A 1 100 ? -20.588 3.413 23.768 1.00 73.44 100 SER A C 1
ATOM 781 O O . SER A 1 100 ? -21.116 2.885 24.744 1.00 73.44 100 SER A O 1
ATOM 783 N N . GLU A 1 101 ? -20.556 4.741 23.633 1.00 77.31 101 GLU A N 1
ATOM 784 C CA . GLU A 1 101 ? -21.133 5.653 24.632 1.00 77.31 101 GLU A CA 1
ATOM 785 C C . GLU A 1 101 ? -22.640 5.438 24.813 1.00 77.31 101 GLU A C 1
ATOM 787 O O . GLU A 1 101 ? -23.115 5.340 25.945 1.00 77.31 101 GLU A O 1
ATOM 792 N N . ASN A 1 102 ? -23.383 5.285 23.713 1.00 78.06 102 ASN A N 1
ATOM 793 C CA . ASN A 1 102 ? -24.829 5.061 23.755 1.00 78.06 102 ASN A CA 1
ATOM 794 C C . ASN A 1 102 ? -25.196 3.730 24.430 1.00 78.06 102 ASN A C 1
ATOM 796 O O . ASN A 1 102 ? -26.129 3.686 25.231 1.00 78.06 102 ASN A O 1
ATOM 800 N N . ILE A 1 103 ? -24.465 2.645 24.145 1.00 77.69 103 ILE A N 1
ATOM 801 C CA . ILE A 1 103 ? -24.708 1.346 24.795 1.00 77.69 103 ILE A CA 1
ATOM 802 C C . ILE A 1 103 ? -24.350 1.422 26.287 1.00 77.69 103 ILE A C 1
ATOM 804 O O . ILE A 1 103 ? -25.074 0.876 27.117 1.00 77.69 103 ILE A O 1
ATOM 808 N N . SER A 1 104 ? -23.277 2.133 26.646 1.00 75.88 104 SER A N 1
ATOM 809 C CA . SER A 1 104 ? -22.862 2.320 28.043 1.00 75.88 104 SER A CA 1
ATOM 810 C C . SER A 1 104 ? -23.908 3.090 28.846 1.00 75.88 104 SER A C 1
ATOM 812 O O . SER A 1 104 ? -24.254 2.695 29.960 1.00 75.88 104 SER A O 1
ATOM 814 N N . ALA A 1 105 ? -24.467 4.149 28.255 1.00 77.44 105 ALA A N 1
ATOM 815 C CA . ALA A 1 105 ? -25.571 4.897 28.840 1.00 77.44 105 ALA A CA 1
ATOM 816 C C . ALA A 1 105 ? -26.812 4.012 29.035 1.00 77.44 105 ALA A C 1
ATOM 818 O O . ALA A 1 105 ? -27.370 3.994 30.128 1.00 77.44 105 ALA A O 1
ATOM 819 N N . LEU A 1 106 ? -27.183 3.217 28.024 1.00 80.31 106 LEU A N 1
ATOM 820 C CA . LEU A 1 106 ? -28.342 2.324 28.090 1.00 80.31 106 LEU A CA 1
ATOM 821 C C . LEU A 1 106 ? -28.201 1.252 29.184 1.00 80.31 106 LEU A C 1
ATOM 823 O O . LEU A 1 106 ? -29.144 1.005 29.924 1.00 80.31 106 LEU A O 1
ATOM 827 N N . VAL A 1 107 ? -27.025 0.627 29.318 1.00 77.12 107 VAL A N 1
ATOM 828 C CA . VAL A 1 107 ? -26.764 -0.372 30.374 1.00 77.12 107 VAL A CA 1
ATOM 829 C C . VAL A 1 107 ? -26.792 0.259 31.766 1.00 77.12 107 VAL A C 1
ATOM 831 O O . VAL A 1 107 ? -27.185 -0.395 32.722 1.00 77.12 107 VAL A O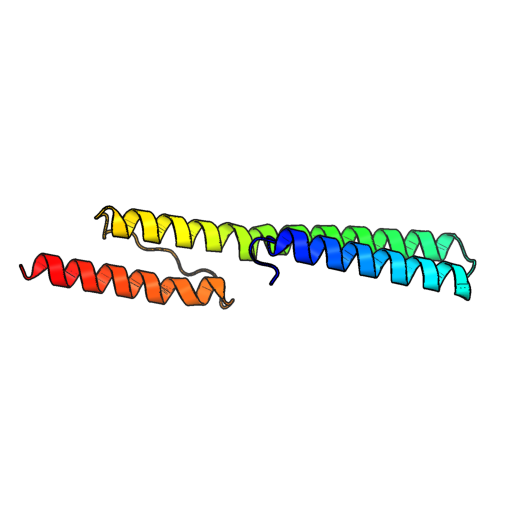 1
ATOM 834 N N . ARG A 1 108 ? -26.384 1.525 31.893 1.00 72.00 108 ARG A N 1
ATOM 835 C CA . ARG A 1 108 ? -26.379 2.249 33.169 1.00 72.00 108 ARG A CA 1
ATOM 836 C C . ARG A 1 108 ? -27.778 2.693 33.622 1.00 72.00 108 ARG A C 1
ATOM 838 O O . ARG A 1 108 ? -27.948 3.001 34.800 1.00 72.00 108 ARG A O 1
ATOM 845 N N . GLU A 1 109 ? -28.744 2.765 32.710 1.00 74.38 109 GLU A N 1
ATOM 846 C CA . GLU A 1 109 ? -30.143 3.103 33.011 1.00 74.38 109 GLU A CA 1
ATOM 847 C C . GLU A 1 109 ? -31.002 1.897 33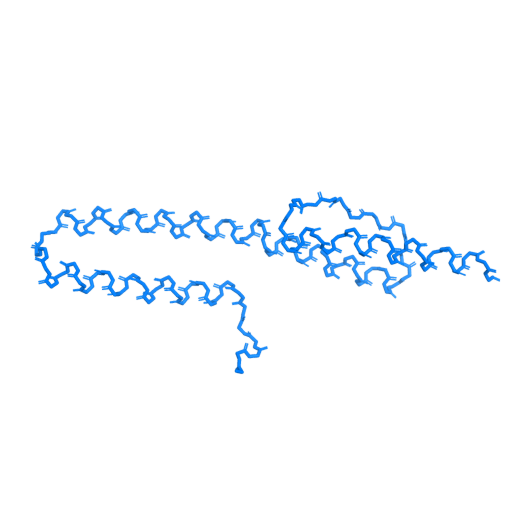.444 1.00 74.38 109 GLU A C 1
ATOM 849 O O . GLU A 1 109 ? -32.120 2.104 33.919 1.00 74.38 109 GLU A O 1
ATOM 854 N N . ILE A 1 110 ? -30.496 0.664 33.304 1.00 64.62 110 ILE A N 1
ATOM 855 C CA . ILE A 1 110 ? -31.152 -0.595 33.713 1.00 64.62 110 ILE A CA 1
ATOM 856 C C . ILE A 1 110 ? -30.668 -1.011 35.105 1.00 64.62 110 ILE A C 1
ATOM 858 O O . ILE A 1 110 ? -31.525 -1.437 35.913 1.00 64.62 110 ILE A O 1
#

InterPro domains:
  IPR003660 HAMP domain [PS50885] (56-108)

pLDDT: mean 77.88, std 11.29, range [42.47, 94.38]

Radius of gyration: 21.81 Å; chains: 1; bounding box: 51×24×62 Å

Sequence (110 aa):
MLRNISVRTCIILFMVCAFLLVDTLQIAFLHDLPILITCNIIYLISALLLWWYMTCYLVVPINTVKKSIEEVAAGNLSIHISEFGNNCAGRLIPGINSLSENISALVREI